Protein AF-A0A7S1JFR8-F1 (afdb_monomer_lite)

Foldseek 3Di:
DAPVVVVCVVCVVVLVVLVVCCVVPVDDQWAQPCVVVVPPPVSVPDDQWTDRGDQDIGGHDPDPPDQKDKDADDDQDWHADPPPRDTDGDGIDIDGDDPRD

InterPro domains:
  IPR013780 Glycosyl hydrolase, all-beta [G3DSA:2.60.40.1180] (36-101)
  IPR048395 Glycosyl hydrolase family 31, C-terminal domain [PF21365] (27-85)

Secondary structure (DSSP, 8-state):
--HHHHHHHHHHHHHHHHHHHHHHH---SEEEHHHH-TT-GGGGT--SEEEETTTEEEE---STT--EEEEE--SSSPEE-TTT--EE-SSEEEEE--TT-

pLDDT: mean 87.81, std 6.5, range [60.28, 96.56]

Sequence (101 aa):
IGPAIRLRYRLLPYLYTAFRVANLFGQGVWSPLLAHWPTAAETLAMQDQAMVGHALMVQIVATPGATVAHVFLPGTNTWYNFHTLAPVAPPAADVPAPLER

Radius of gyration: 14.33 Å; chains: 1; bounding box: 33×30×37 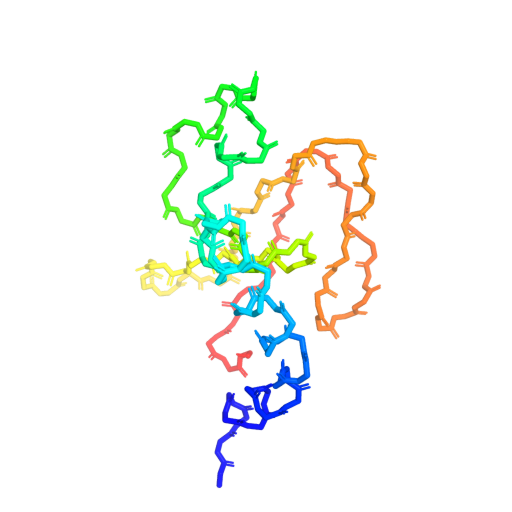Å

Organism: NCBI:txid73025

Structure (mmCIF, N/CA/C/O backbone):
data_AF-A0A7S1JFR8-F1
#
_entry.id   AF-A0A7S1JFR8-F1
#
loop_
_atom_site.group_PDB
_atom_site.id
_atom_site.type_symbol
_atom_site.label_atom_id
_atom_site.label_alt_id
_atom_site.label_comp_id
_atom_site.label_asym_id
_atom_site.label_entity_id
_atom_site.label_seq_id
_atom_site.pdbx_PDB_ins_code
_atom_site.Cartn_x
_atom_site.Cartn_y
_atom_site.Cartn_z
_atom_site.occupancy
_atom_site.B_iso_or_equiv
_atom_site.auth_seq_id
_atom_site.auth_comp_id
_atom_site.auth_asym_id
_atom_site.auth_atom_id
_atom_site.pdbx_PDB_model_num
ATOM 1 N N . ILE A 1 1 ? -0.134 -10.103 22.890 1.00 65.88 1 ILE A N 1
ATOM 2 C CA . ILE A 1 1 ? 0.232 -9.612 21.533 1.00 65.88 1 ILE A CA 1
ATOM 3 C C . ILE A 1 1 ? -0.999 -8.936 20.931 1.00 65.88 1 ILE A C 1
ATOM 5 O O . ILE A 1 1 ? -2.059 -9.552 20.963 1.00 65.88 1 ILE A O 1
ATOM 9 N N . GLY A 1 2 ? -0.903 -7.681 20.479 1.00 86.88 2 GLY A N 1
ATOM 10 C CA . GLY A 1 2 ? -2.042 -6.932 19.920 1.00 86.88 2 GLY A CA 1
ATOM 11 C C . GLY A 1 2 ? -2.425 -7.357 18.489 1.00 86.88 2 GLY A C 1
ATOM 12 O O . GLY A 1 2 ? -1.619 -8.016 17.821 1.00 86.88 2 GLY A O 1
ATOM 13 N N . PRO A 1 3 ? -3.631 -6.998 18.004 1.00 87.12 3 PRO A N 1
ATOM 14 C CA . PRO A 1 3 ? -4.109 -7.346 16.659 1.00 87.12 3 PRO A CA 1
ATOM 15 C C . PRO A 1 3 ? -3.185 -6.830 15.543 1.00 87.12 3 PRO A C 1
ATOM 17 O O . PRO A 1 3 ? -2.844 -7.598 14.644 1.00 87.12 3 PRO A O 1
ATOM 20 N N . ALA A 1 4 ? -2.659 -5.608 15.665 1.00 88.06 4 ALA A N 1
ATOM 21 C CA . ALA A 1 4 ? -1.719 -5.033 14.698 1.00 88.06 4 ALA A CA 1
ATOM 22 C C . ALA A 1 4 ? -0.418 -5.848 14.552 1.00 88.06 4 ALA A C 1
ATOM 24 O O . ALA A 1 4 ? 0.074 -6.075 13.446 1.00 88.06 4 ALA A O 1
ATOM 25 N N . ILE A 1 5 ? 0.127 -6.361 15.663 1.00 92.38 5 ILE A N 1
ATOM 26 C CA . ILE A 1 5 ? 1.342 -7.189 15.624 1.00 92.38 5 ILE A CA 1
ATOM 27 C C . ILE A 1 5 ? 1.057 -8.508 14.895 1.00 92.38 5 ILE A C 1
ATOM 29 O O . ILE A 1 5 ? 1.854 -8.929 14.060 1.00 92.38 5 ILE A O 1
ATOM 33 N N . ARG A 1 6 ? -0.094 -9.142 15.159 1.00 93.38 6 ARG A N 1
ATOM 34 C CA . ARG A 1 6 ? -0.509 -10.360 14.444 1.00 93.38 6 ARG A CA 1
ATOM 35 C C . ARG A 1 6 ? -0.655 -10.119 12.942 1.00 93.38 6 ARG A C 1
ATOM 37 O O . ARG A 1 6 ? -0.188 -10.942 12.158 1.00 93.38 6 ARG A O 1
ATOM 44 N N . LEU A 1 7 ? -1.247 -8.992 12.544 1.00 92.38 7 LEU A N 1
ATOM 45 C CA . LEU A 1 7 ? -1.374 -8.621 11.136 1.00 92.38 7 LEU A CA 1
ATOM 46 C C . LEU A 1 7 ? -0.001 -8.485 10.465 1.00 92.38 7 LEU A C 1
ATOM 48 O O . LEU A 1 7 ? 0.217 -9.059 9.400 1.00 92.38 7 LEU A O 1
ATOM 52 N N . ARG A 1 8 ? 0.955 -7.811 11.115 1.00 92.88 8 ARG A N 1
ATOM 53 C CA . ARG A 1 8 ? 2.327 -7.700 10.600 1.00 92.88 8 ARG A CA 1
ATOM 54 C C . ARG A 1 8 ? 2.966 -9.071 10.370 1.00 92.88 8 ARG A C 1
ATOM 56 O O . ARG A 1 8 ? 3.554 -9.281 9.314 1.00 92.88 8 ARG A O 1
ATOM 63 N N . TYR A 1 9 ? 2.828 -10.006 11.315 1.00 95.88 9 TYR A N 1
ATOM 64 C CA . TYR A 1 9 ? 3.347 -11.370 11.151 1.00 95.88 9 TYR A CA 1
ATOM 65 C C . TYR A 1 9 ? 2.666 -12.120 10.000 1.00 95.88 9 TYR A C 1
ATOM 67 O O . TYR A 1 9 ? 3.342 -12.814 9.245 1.00 95.88 9 TYR A O 1
ATOM 75 N N . ARG A 1 10 ? 1.355 -11.930 9.805 1.00 94.75 10 ARG A N 1
ATOM 76 C CA . ARG A 1 10 ? 0.622 -12.498 8.662 1.00 94.75 10 ARG A CA 1
ATOM 77 C C . ARG A 1 10 ? 1.110 -11.942 7.319 1.00 94.75 10 ARG A C 1
ATOM 79 O O . ARG A 1 10 ? 1.134 -12.672 6.335 1.00 94.75 10 ARG A O 1
ATOM 86 N N . LEU A 1 11 ? 1.515 -10.673 7.279 1.00 95.50 11 LEU A N 1
ATOM 87 C CA . LEU A 1 11 ? 2.011 -10.004 6.073 1.00 95.50 11 LEU A CA 1
ATOM 88 C C . LEU A 1 11 ? 3.507 -10.233 5.799 1.00 95.50 11 LEU A C 1
ATOM 90 O O . LEU A 1 11 ? 3.992 -9.806 4.752 1.00 95.50 11 LEU A O 1
ATOM 94 N N . LEU A 1 12 ? 4.249 -10.914 6.681 1.00 96.31 12 LEU A N 1
ATOM 95 C CA . LEU A 1 12 ? 5.696 -11.117 6.519 1.00 96.31 12 LEU A CA 1
ATOM 96 C C . LEU A 1 12 ? 6.112 -11.692 5.155 1.00 96.31 12 LEU A C 1
ATOM 98 O O . LEU A 1 12 ? 7.040 -11.131 4.571 1.00 96.31 12 LEU A O 1
ATOM 102 N N . PRO A 1 13 ? 5.459 -12.738 4.603 1.00 96.31 13 PRO A N 1
ATOM 103 C CA . PRO A 1 13 ? 5.858 -13.285 3.303 1.00 96.31 13 PRO A CA 1
ATOM 104 C C . PRO A 1 13 ? 5.745 -12.257 2.166 1.00 96.31 13 PRO A C 1
ATOM 106 O O . PRO A 1 13 ? 6.614 -12.171 1.293 1.00 96.31 13 PRO A O 1
ATOM 109 N N . TYR A 1 14 ? 4.694 -11.433 2.206 1.00 95.88 14 TYR A N 1
ATOM 110 C CA . TYR A 1 14 ? 4.481 -10.356 1.244 1.00 95.88 14 TYR A CA 1
ATOM 111 C C . TYR A 1 14 ? 5.533 -9.257 1.396 1.00 95.88 14 TYR A C 1
ATOM 113 O O . TYR A 1 14 ? 6.192 -8.890 0.423 1.00 95.88 14 TYR A O 1
ATOM 121 N N . LEU A 1 15 ? 5.743 -8.775 2.625 1.00 95.31 15 LEU A N 1
ATOM 122 C CA . LEU A 1 15 ? 6.724 -7.729 2.909 1.00 95.31 15 LEU A CA 1
ATOM 123 C C . LEU A 1 15 ? 8.133 -8.169 2.504 1.00 95.31 15 LEU A C 1
ATOM 125 O O . LEU A 1 15 ? 8.845 -7.397 1.876 1.00 95.31 15 LEU A O 1
ATOM 129 N N . TYR A 1 16 ? 8.516 -9.417 2.779 1.00 95.62 16 TYR A N 1
ATOM 130 C CA . TYR A 1 16 ? 9.812 -9.958 2.368 1.00 95.62 16 TYR A CA 1
ATOM 131 C C . TYR A 1 16 ? 9.998 -9.907 0.847 1.00 95.62 16 TYR A C 1
ATOM 133 O O . TYR A 1 16 ? 11.049 -9.503 0.350 1.00 95.62 16 TYR A O 1
ATOM 141 N N . THR A 1 17 ? 8.948 -10.242 0.096 1.00 95.00 17 THR A N 1
ATOM 142 C CA . THR A 1 17 ? 8.961 -10.136 -1.366 1.00 95.00 17 THR A CA 1
ATOM 143 C C . THR A 1 17 ? 9.071 -8.681 -1.819 1.00 95.00 17 THR A C 1
ATOM 145 O O . THR A 1 17 ? 9.860 -8.390 -2.716 1.00 95.00 17 THR A O 1
ATOM 148 N N . ALA A 1 18 ? 8.352 -7.755 -1.178 1.00 94.88 18 ALA A N 1
ATOM 149 C CA . ALA A 1 18 ? 8.444 -6.330 -1.484 1.00 94.88 18 ALA A CA 1
ATOM 150 C C . ALA A 1 18 ? 9.856 -5.774 -1.218 1.00 94.88 18 ALA A C 1
ATOM 152 O O . ALA A 1 18 ? 10.410 -5.088 -2.073 1.00 94.88 18 ALA A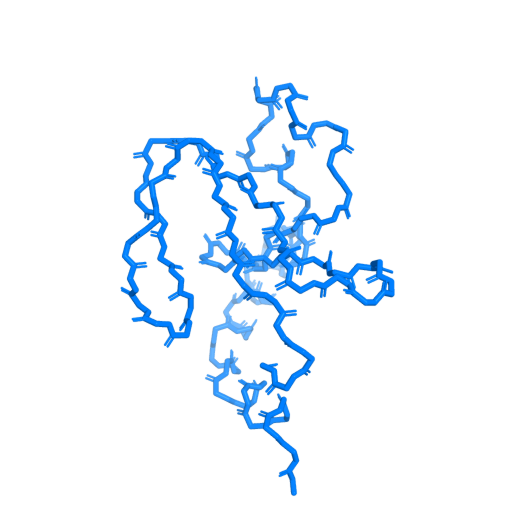 O 1
ATOM 153 N N . PHE A 1 19 ? 10.485 -6.135 -0.093 1.00 95.38 19 PHE A N 1
ATOM 154 C CA . PHE A 1 19 ? 11.871 -5.756 0.207 1.00 95.38 19 PHE A CA 1
ATOM 155 C C . PHE A 1 19 ? 12.875 -6.362 -0.780 1.00 95.38 19 PHE A C 1
ATOM 157 O O . PHE A 1 19 ? 13.826 -5.688 -1.169 1.00 95.38 19 PHE A O 1
ATOM 164 N N . ARG A 1 20 ? 12.659 -7.602 -1.236 1.00 95.50 20 ARG A N 1
ATOM 165 C CA . ARG A 1 20 ? 13.492 -8.217 -2.280 1.00 95.50 20 ARG A CA 1
ATOM 166 C C . ARG A 1 20 ? 13.406 -7.443 -3.596 1.00 95.50 20 ARG A C 1
ATOM 168 O O . ARG A 1 20 ? 14.432 -7.174 -4.208 1.00 95.50 20 ARG A O 1
ATOM 175 N N . VAL A 1 21 ? 12.200 -7.076 -4.028 1.00 94.44 21 VAL A N 1
ATOM 176 C CA . VAL A 1 21 ? 11.986 -6.270 -5.244 1.00 94.44 21 VAL A CA 1
ATOM 177 C C . VAL A 1 21 ? 12.640 -4.895 -5.100 1.00 94.44 21 VAL A C 1
ATOM 179 O O . VAL A 1 21 ? 13.349 -4.462 -6.005 1.00 94.44 21 VAL A O 1
ATOM 182 N N . ALA A 1 22 ? 12.485 -4.252 -3.942 1.00 94.69 22 ALA A N 1
ATOM 183 C CA . ALA A 1 22 ? 13.138 -2.983 -3.646 1.00 94.69 22 ALA A CA 1
ATOM 184 C C . ALA A 1 22 ? 14.668 -3.073 -3.724 1.00 94.69 22 ALA A C 1
ATOM 186 O O . ALA A 1 22 ? 15.309 -2.203 -4.306 1.00 94.69 22 ALA A O 1
ATOM 187 N N . ASN A 1 23 ? 15.257 -4.148 -3.195 1.00 95.38 23 ASN A N 1
ATOM 188 C CA . ASN A 1 23 ? 16.697 -4.376 -3.265 1.00 95.38 23 ASN A CA 1
ATOM 189 C C . ASN A 1 23 ? 17.198 -4.615 -4.699 1.00 95.38 23 ASN A C 1
ATOM 191 O O . ASN A 1 23 ? 18.247 -4.095 -5.063 1.00 95.38 23 ASN A O 1
ATOM 195 N N . LEU A 1 24 ? 16.455 -5.375 -5.508 1.00 96.56 24 LEU A N 1
ATOM 196 C CA . LEU A 1 24 ? 16.870 -5.727 -6.870 1.00 96.56 24 LEU A CA 1
ATOM 197 C C . LEU A 1 24 ? 16.691 -4.582 -7.874 1.00 96.56 24 LEU A C 1
ATOM 199 O O . LEU A 1 24 ? 17.507 -4.438 -8.779 1.00 96.56 24 LEU A O 1
ATOM 203 N N . PHE A 1 25 ? 15.625 -3.791 -7.737 1.00 94.44 25 PHE A N 1
ATOM 204 C CA . PHE A 1 25 ? 15.211 -2.817 -8.756 1.00 94.44 25 PHE A CA 1
ATOM 205 C C . PHE A 1 25 ? 15.215 -1.365 -8.266 1.00 94.44 25 PHE A C 1
ATOM 207 O O . PHE A 1 25 ? 14.848 -0.469 -9.020 1.00 94.44 25 PHE A O 1
ATOM 214 N N . GLY A 1 26 ? 15.578 -1.116 -7.005 1.00 89.12 26 GLY A N 1
ATOM 215 C CA . GLY A 1 26 ? 15.570 0.225 -6.413 1.00 89.12 26 GLY A CA 1
ATOM 216 C C . GLY A 1 26 ? 14.171 0.816 -6.203 1.00 89.12 26 GLY A C 1
ATOM 217 O O . GLY A 1 26 ? 14.041 2.008 -5.941 1.00 89.12 26 GLY A O 1
ATOM 218 N N . GLN A 1 27 ? 13.114 0.008 -6.326 1.00 87.69 27 GLN A N 1
ATOM 219 C CA . GLN A 1 27 ? 11.740 0.452 -6.093 1.00 87.69 27 GLN A CA 1
ATOM 220 C C . GLN A 1 27 ? 11.489 0.689 -4.598 1.00 87.69 27 GLN A C 1
ATOM 222 O O . GLN A 1 27 ? 11.968 -0.058 -3.748 1.00 87.69 27 GLN A O 1
ATOM 227 N N . GLY A 1 28 ? 10.703 1.708 -4.255 1.00 88.00 28 GLY A N 1
ATOM 228 C CA . GLY A 1 28 ? 10.302 1.936 -2.867 1.00 88.00 28 GLY A CA 1
ATOM 229 C C . GLY A 1 28 ? 9.339 0.851 -2.382 1.00 88.00 28 GLY A C 1
ATOM 230 O O . GLY A 1 28 ? 8.319 0.605 -3.020 1.00 88.00 28 GLY A O 1
ATOM 231 N N . VAL A 1 29 ? 9.619 0.226 -1.229 1.00 93.44 29 VAL A N 1
ATOM 232 C CA . VAL A 1 29 ? 8.634 -0.653 -0.560 1.00 93.44 29 VAL A CA 1
ATOM 233 C C . VAL A 1 29 ? 7.399 0.144 -0.172 1.00 93.44 29 VAL A C 1
ATOM 235 O O . VAL A 1 29 ? 6.286 -0.336 -0.333 1.00 93.44 29 VAL A O 1
ATOM 238 N N . TRP A 1 30 ? 7.619 1.357 0.322 1.00 92.38 30 TRP A N 1
ATOM 239 C CA . TRP A 1 30 ? 6.606 2.378 0.518 1.00 92.38 30 TRP A CA 1
ATOM 240 C C . TRP A 1 30 ? 6.746 3.386 -0.617 1.00 92.38 30 TRP A C 1
ATOM 242 O O . TRP A 1 30 ? 7.818 3.970 -0.788 1.00 92.38 30 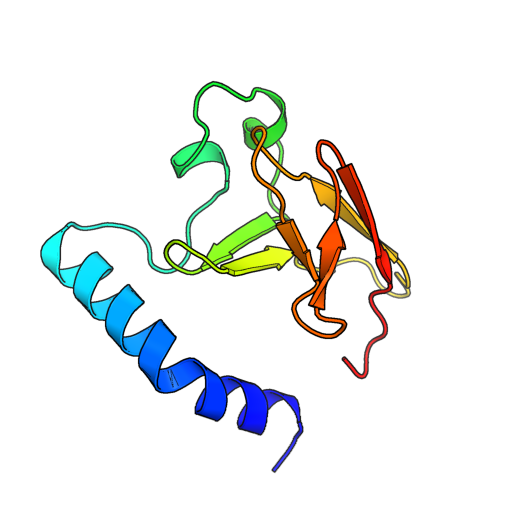TRP A O 1
ATOM 252 N N . SER A 1 31 ? 5.696 3.561 -1.410 1.00 91.31 31 SER A N 1
ATOM 253 C CA . SER A 1 31 ? 5.741 4.383 -2.620 1.00 91.31 31 SER A CA 1
ATOM 254 C C . SER A 1 31 ? 4.489 5.253 -2.741 1.00 91.31 31 SER A C 1
ATOM 256 O O . SER A 1 31 ? 3.391 4.780 -2.443 1.00 91.31 31 SER A O 1
ATOM 258 N N . PRO A 1 32 ? 4.623 6.526 -3.152 1.00 91.19 32 PRO A N 1
ATOM 259 C CA . PRO A 1 32 ? 3.468 7.385 -3.387 1.00 91.19 32 PRO A CA 1
ATOM 260 C C . PRO A 1 32 ? 2.661 6.873 -4.585 1.00 91.19 32 PRO A C 1
ATOM 262 O O . PRO A 1 32 ? 3.224 6.268 -5.501 1.00 91.19 32 PRO A O 1
ATOM 265 N N . LEU A 1 33 ? 1.358 7.163 -4.620 1.00 90.00 33 LEU A N 1
ATOM 266 C CA . LEU A 1 33 ? 0.491 6.804 -5.753 1.00 90.00 33 LEU A CA 1
ATOM 267 C C . LEU A 1 33 ? 1.025 7.343 -7.091 1.00 90.00 33 LEU A C 1
ATOM 269 O O . LEU A 1 33 ? 0.980 6.638 -8.097 1.00 90.00 33 LEU A O 1
ATOM 273 N N . LEU A 1 34 ? 1.613 8.544 -7.085 1.00 89.31 34 LEU A N 1
ATOM 274 C CA . LEU A 1 34 ? 2.212 9.172 -8.266 1.00 89.31 34 LEU A CA 1
ATOM 275 C C . LEU A 1 34 ? 3.274 8.292 -8.949 1.00 89.31 34 LEU A C 1
ATOM 277 O O . LEU A 1 34 ? 3.405 8.323 -10.169 1.00 89.31 34 LEU A O 1
ATOM 281 N N . ALA A 1 35 ? 4.020 7.487 -8.184 1.00 88.62 35 ALA A N 1
ATOM 282 C CA . ALA A 1 35 ? 5.047 6.606 -8.744 1.00 88.62 35 ALA A CA 1
ATOM 283 C C . ALA A 1 35 ? 4.455 5.470 -9.597 1.00 88.62 35 ALA A C 1
ATOM 285 O O . ALA A 1 35 ? 5.130 4.956 -10.486 1.00 88.62 35 ALA A O 1
ATOM 286 N N . HIS A 1 36 ? 3.205 5.085 -9.331 1.00 88.31 36 HIS A N 1
ATOM 287 C CA . HIS A 1 36 ? 2.489 4.032 -10.057 1.00 88.31 36 HIS A CA 1
ATOM 288 C C . HIS A 1 36 ? 1.584 4.602 -11.152 1.00 88.31 36 HIS A C 1
ATOM 290 O O . HIS A 1 36 ? 1.423 3.979 -12.199 1.00 88.31 36 HIS A O 1
ATOM 296 N N . TRP A 1 37 ? 1.023 5.795 -10.935 1.00 89.50 37 TRP A N 1
ATOM 297 C CA . TRP A 1 37 ? 0.096 6.453 -11.859 1.00 89.50 37 TRP A CA 1
ATOM 298 C C . TRP A 1 37 ? 0.521 7.897 -12.170 1.00 89.50 37 TRP A C 1
ATOM 300 O O . TRP A 1 37 ? -0.167 8.838 -11.780 1.00 89.50 37 TRP A O 1
ATOM 310 N N . PRO A 1 38 ? 1.617 8.103 -12.926 1.00 85.75 38 PRO A N 1
ATOM 311 C CA . PRO A 1 38 ? 2.167 9.438 -13.179 1.00 85.75 38 PRO A CA 1
ATOM 312 C C . PRO A 1 38 ? 1.244 10.350 -14.004 1.00 85.75 38 PRO A C 1
ATOM 314 O O . PRO A 1 38 ? 1.422 11.563 -14.009 1.00 85.75 38 PRO A O 1
ATOM 317 N N . THR A 1 39 ? 0.267 9.784 -14.719 1.00 86.06 39 THR A N 1
ATOM 318 C CA . THR A 1 39 ? -0.679 10.529 -15.565 1.00 86.06 39 THR A CA 1
ATOM 319 C C . THR A 1 39 ? -1.936 10.991 -14.825 1.00 86.06 39 THR A C 1
ATOM 321 O O . THR A 1 39 ? -2.707 11.762 -15.387 1.00 86.06 39 THR A O 1
ATOM 324 N N . ALA A 1 40 ? -2.178 10.510 -13.602 1.00 83.62 40 ALA A N 1
ATOM 325 C CA . ALA A 1 40 ? -3.340 10.893 -12.805 1.00 83.62 40 ALA A CA 1
ATOM 326 C C . ALA A 1 40 ? -3.005 12.144 -11.981 1.00 83.62 40 ALA A C 1
ATOM 328 O O . ALA A 1 40 ? -2.265 12.063 -10.997 1.00 83.62 40 ALA A O 1
ATOM 329 N N . ALA A 1 41 ? -3.527 13.303 -12.393 1.00 82.94 41 ALA A N 1
ATOM 330 C CA . ALA A 1 41 ? -3.233 14.597 -11.773 1.00 82.94 41 ALA A CA 1
ATOM 331 C C . ALA A 1 41 ? -3.630 14.644 -10.287 1.00 82.94 41 ALA A C 1
ATOM 333 O O . ALA A 1 41 ? -2.975 15.312 -9.489 1.00 82.94 41 ALA A O 1
ATOM 334 N N . GLU A 1 42 ? -4.654 13.881 -9.906 1.00 82.19 42 GLU A N 1
ATOM 335 C CA . GLU A 1 42 ? -5.133 13.731 -8.534 1.00 82.19 42 GLU A CA 1
ATOM 336 C C . GLU A 1 42 ? -4.027 13.202 -7.613 1.00 82.19 42 GLU A C 1
ATOM 338 O O . GLU A 1 42 ? -3.867 13.688 -6.496 1.00 82.19 42 GLU A O 1
ATOM 343 N N . THR A 1 43 ? -3.192 12.278 -8.102 1.00 83.50 43 THR A N 1
ATOM 344 C CA . THR A 1 43 ? -2.139 11.636 -7.296 1.00 83.50 43 THR A CA 1
ATOM 345 C C . THR A 1 43 ? -0.991 12.572 -6.916 1.00 83.50 43 THR A C 1
ATOM 347 O O . THR A 1 43 ? -0.222 12.248 -6.013 1.00 83.50 43 THR A O 1
ATOM 350 N N . LEU A 1 44 ? -0.878 13.738 -7.564 1.00 83.00 44 LEU A N 1
ATOM 351 C CA . LEU A 1 44 ? 0.179 14.716 -7.300 1.00 83.00 44 LEU A CA 1
ATOM 352 C C . LEU A 1 44 ? -0.002 15.420 -5.947 1.00 83.00 44 LEU A C 1
ATOM 354 O O . LEU A 1 44 ? 0.981 15.727 -5.275 1.00 83.00 44 LEU A O 1
ATOM 358 N N . ALA A 1 45 ? -1.251 15.681 -5.554 1.00 83.69 45 ALA A N 1
ATOM 359 C CA . ALA A 1 45 ? -1.581 16.383 -4.312 1.00 83.69 45 ALA A CA 1
ATOM 360 C C . ALA A 1 45 ? -1.786 15.435 -3.116 1.00 83.69 45 ALA A C 1
ATOM 362 O O . ALA A 1 45 ? -1.924 15.891 -1.982 1.00 83.69 45 ALA A O 1
ATOM 363 N N . MET A 1 46 ? -1.813 14.122 -3.355 1.00 84.00 46 MET A N 1
ATOM 364 C CA . MET A 1 46 ? -2.134 13.124 -2.339 1.00 84.00 46 MET A CA 1
ATOM 365 C C . MET A 1 46 ? -0.903 12.736 -1.524 1.00 84.00 46 MET A C 1
ATOM 367 O O . MET A 1 46 ? 0.114 12.300 -2.061 1.00 84.00 46 MET A O 1
ATOM 371 N N . GLN A 1 47 ? -1.014 12.873 -0.204 1.00 84.88 47 GLN A N 1
ATOM 372 C CA . GLN A 1 47 ? 0.059 12.571 0.755 1.00 84.88 47 GLN A CA 1
ATOM 373 C C . GLN A 1 47 ? -0.359 11.538 1.807 1.00 84.88 47 GLN A C 1
ATOM 375 O O . GLN A 1 47 ? 0.468 11.016 2.550 1.00 84.88 47 GLN A O 1
ATOM 380 N N . ASP A 1 48 ? -1.650 11.246 1.865 1.00 89.06 48 ASP A N 1
ATOM 381 C CA . ASP A 1 48 ? -2.312 10.364 2.813 1.00 89.06 48 ASP A CA 1
ATOM 382 C C . ASP A 1 48 ? -2.488 8.937 2.272 1.00 89.06 48 ASP A C 1
ATOM 384 O O . ASP A 1 48 ? -2.886 8.049 3.021 1.00 89.06 48 ASP A O 1
ATOM 388 N N . GLN A 1 49 ? -2.141 8.690 1.005 1.00 91.38 49 GLN A N 1
ATOM 389 C CA . GLN A 1 49 ? -2.220 7.378 0.360 1.00 91.38 49 GLN A CA 1
ATOM 390 C C . GLN A 1 49 ? -0.876 6.925 -0.193 1.00 91.38 49 GLN A C 1
ATOM 392 O O . GLN A 1 49 ? -0.155 7.673 -0.857 1.00 91.38 49 GLN A O 1
ATOM 397 N N . ALA A 1 50 ? -0.558 5.656 0.045 1.00 92.38 50 ALA A N 1
ATOM 398 C CA . ALA A 1 50 ? 0.660 5.035 -0.444 1.00 92.38 50 ALA A CA 1
ATOM 399 C C . ALA A 1 50 ? 0.440 3.570 -0.816 1.00 92.38 50 ALA A C 1
ATOM 401 O O . ALA A 1 50 ? -0.379 2.862 -0.230 1.00 92.38 50 ALA A O 1
ATOM 402 N N . MET A 1 51 ? 1.239 3.098 -1.763 1.00 93.75 51 MET A N 1
ATOM 403 C CA . MET A 1 51 ? 1.361 1.686 -2.083 1.00 93.75 51 MET A CA 1
ATOM 404 C C . MET A 1 51 ? 2.476 1.058 -1.250 1.00 93.75 51 MET A C 1
ATOM 406 O O . MET A 1 51 ? 3.596 1.577 -1.178 1.00 93.75 51 MET A O 1
ATOM 410 N N . VAL A 1 52 ? 2.172 -0.090 -0.650 1.00 94.38 52 VAL A N 1
ATOM 411 C CA . VAL A 1 52 ? 3.134 -0.972 0.004 1.00 94.38 52 VAL A CA 1
ATOM 412 C C . VAL A 1 52 ? 3.382 -2.154 -0.919 1.00 94.38 52 VAL A C 1
ATOM 414 O O . VAL A 1 52 ? 2.555 -3.061 -1.003 1.00 94.38 52 VAL A O 1
ATOM 417 N N . GLY A 1 53 ? 4.512 -2.161 -1.620 1.00 91.88 53 GLY A N 1
ATOM 418 C CA . GLY A 1 53 ? 4.771 -3.099 -2.712 1.00 91.88 53 GLY A CA 1
ATOM 419 C C . GLY A 1 53 ? 3.812 -2.887 -3.890 1.00 91.88 53 GLY A C 1
ATOM 420 O O . GLY A 1 53 ? 3.460 -1.758 -4.212 1.00 91.88 53 GLY A O 1
ATOM 421 N N . HIS A 1 54 ? 3.394 -3.973 -4.543 1.00 88.88 54 HIS A N 1
ATOM 422 C CA . HIS A 1 54 ? 2.607 -3.924 -5.783 1.00 88.88 54 HIS A CA 1
ATOM 423 C C . HIS A 1 54 ? 1.097 -4.160 -5.596 1.00 88.88 54 HIS A C 1
ATOM 425 O O . HIS A 1 54 ? 0.340 -3.930 -6.532 1.00 88.88 54 HIS A O 1
ATOM 431 N N . ALA A 1 55 ? 0.651 -4.650 -4.432 1.00 91.25 55 ALA A N 1
ATOM 432 C CA . ALA A 1 55 ? -0.724 -5.135 -4.245 1.00 91.25 55 ALA A CA 1
ATOM 433 C C . ALA A 1 55 ? -1.469 -4.548 -3.037 1.00 91.25 55 ALA A C 1
ATOM 435 O O . ALA A 1 55 ? -2.674 -4.751 -2.918 1.00 91.25 55 ALA A O 1
ATOM 436 N N . LEU A 1 56 ? -0.785 -3.850 -2.127 1.00 93.50 56 LEU A N 1
ATOM 437 C CA . LEU A 1 56 ? -1.420 -3.255 -0.952 1.00 93.50 56 LEU A CA 1
ATOM 438 C C . LEU A 1 56 ? -1.410 -1.738 -1.063 1.00 93.50 56 LEU A C 1
ATOM 440 O O . LEU A 1 56 ? -0.348 -1.141 -1.212 1.00 93.50 56 LEU A O 1
ATOM 444 N N . MET A 1 57 ? -2.588 -1.138 -0.928 1.00 93.38 57 MET A N 1
ATOM 445 C CA . MET A 1 57 ? -2.753 0.300 -0.763 1.00 93.38 57 MET A CA 1
ATOM 446 C C . MET A 1 57 ? -3.077 0.607 0.694 1.00 93.38 57 MET A C 1
ATOM 448 O O . MET A 1 57 ? -3.891 -0.077 1.315 1.00 93.38 57 MET A O 1
ATOM 452 N N . VAL A 1 58 ? -2.428 1.631 1.236 1.00 92.25 58 VAL A N 1
ATOM 453 C CA . VAL A 1 58 ? -2.605 2.093 2.608 1.00 92.25 58 VAL A CA 1
ATOM 454 C C . VAL A 1 58 ? -3.033 3.551 2.584 1.00 92.25 58 VAL A C 1
ATOM 456 O O . VAL A 1 58 ? -2.355 4.394 2.003 1.00 92.25 58 VAL A O 1
ATOM 459 N N . GLN A 1 59 ? -4.142 3.822 3.264 1.00 91.00 59 GLN A N 1
ATOM 460 C CA . GLN A 1 59 ? -4.618 5.157 3.597 1.00 91.00 59 GLN A CA 1
ATOM 461 C C . GLN A 1 59 ? -4.231 5.465 5.044 1.00 91.00 59 GLN A C 1
ATOM 463 O O . GLN A 1 59 ? -4.618 4.745 5.966 1.00 91.00 59 GLN A O 1
ATOM 468 N N . ILE A 1 60 ? -3.490 6.546 5.253 1.00 89.25 60 ILE A N 1
ATOM 469 C CA . ILE A 1 60 ? -3.170 7.076 6.573 1.00 89.25 60 ILE A CA 1
ATOM 470 C C . ILE A 1 60 ? -4.327 7.975 7.011 1.00 89.25 60 ILE A C 1
ATOM 472 O O . ILE A 1 60 ? -4.671 8.946 6.340 1.00 89.25 60 ILE A O 1
ATOM 476 N N . VAL A 1 61 ? -4.917 7.668 8.165 1.00 88.19 61 VAL A N 1
ATOM 477 C CA . VAL A 1 61 ? -5.939 8.512 8.793 1.00 88.19 61 VAL A CA 1
ATOM 478 C C . VAL A 1 61 ? -5.256 9.380 9.842 1.00 88.19 61 VAL A C 1
ATOM 480 O O . VAL A 1 61 ? -4.990 8.937 10.955 1.00 88.19 61 VAL A O 1
ATOM 483 N N . ALA A 1 62 ? -4.912 10.608 9.454 1.00 83.94 62 ALA A N 1
ATOM 484 C CA . ALA A 1 62 ? -4.189 11.550 10.312 1.00 83.94 62 ALA A CA 1
ATOM 485 C C . ALA A 1 62 ? -5.115 12.472 11.131 1.00 83.94 62 ALA A C 1
ATOM 487 O O . ALA A 1 62 ? -4.658 13.142 12.056 1.00 83.94 62 ALA A O 1
ATOM 488 N N . THR A 1 63 ? -6.409 12.518 10.806 1.00 83.88 63 THR A N 1
ATOM 489 C CA . THR A 1 63 ? -7.372 13.432 11.432 1.00 83.88 63 THR A CA 1
ATOM 490 C C . THR A 1 63 ? -7.984 12.818 12.698 1.00 83.88 63 THR A C 1
ATOM 492 O O . THR A 1 63 ? -8.603 11.753 12.617 1.00 83.88 63 THR A O 1
ATOM 495 N N . PRO A 1 64 ? -7.874 13.477 13.870 1.00 81.94 64 PRO A N 1
ATOM 496 C CA . PRO A 1 64 ? -8.498 12.996 15.099 1.00 81.94 64 PRO A CA 1
ATOM 497 C C . PRO A 1 64 ? -10.019 12.870 14.958 1.00 81.94 64 PRO A C 1
ATOM 499 O O . PRO A 1 64 ? -10.682 13.786 14.479 1.00 81.94 64 PRO A O 1
ATOM 502 N N . GLY A 1 65 ? -10.576 11.741 15.399 1.00 81.50 65 GLY A N 1
ATOM 503 C CA . GLY A 1 65 ? -12.022 11.496 15.365 1.00 81.50 65 GLY A CA 1
ATOM 504 C C . GLY A 1 65 ? -12.593 11.149 13.986 1.00 81.50 65 GLY A C 1
ATOM 505 O O . GLY A 1 65 ? -13.804 10.977 13.872 1.00 81.50 65 GLY A O 1
ATOM 506 N N . ALA A 1 66 ? -11.759 11.013 12.950 1.00 82.50 66 ALA A N 1
ATOM 507 C CA . ALA A 1 66 ? -12.217 10.536 11.651 1.00 82.50 66 ALA A CA 1
ATOM 508 C C . ALA A 1 66 ? -12.693 9.077 11.745 1.00 82.50 66 ALA A C 1
ATOM 510 O O . ALA A 1 66 ? -11.959 8.195 12.184 1.00 82.50 66 ALA A O 1
ATOM 511 N N . THR A 1 67 ? -13.935 8.833 11.328 1.00 82.75 67 THR A N 1
ATOM 512 C CA . THR A 1 67 ? -14.568 7.500 11.291 1.00 82.75 67 THR A CA 1
ATOM 513 C C . THR A 1 67 ? -14.676 6.937 9.877 1.00 82.75 67 THR A C 1
ATOM 515 O O . THR A 1 67 ? -14.947 5.749 9.696 1.00 82.75 67 THR A O 1
ATOM 518 N N . VAL A 1 68 ? -14.447 7.782 8.874 1.00 83.12 68 VAL A N 1
ATOM 519 C CA . VAL A 1 68 ? -14.480 7.467 7.448 1.00 83.12 68 VAL A CA 1
ATOM 520 C C . VAL A 1 68 ? -13.211 8.026 6.824 1.00 83.12 68 VAL A C 1
ATOM 522 O O . VAL A 1 68 ? -12.805 9.145 7.139 1.00 83.12 68 VAL A O 1
ATOM 525 N N . ALA A 1 69 ? -12.586 7.238 5.958 1.00 83.56 69 ALA A N 1
ATOM 526 C CA . ALA A 1 69 ? -11.461 7.668 5.152 1.00 83.56 69 ALA A CA 1
ATOM 527 C C . ALA A 1 69 ? -11.862 7.675 3.674 1.00 83.56 69 ALA A C 1
ATOM 529 O O . ALA A 1 69 ? -12.413 6.692 3.172 1.00 83.56 69 ALA A O 1
ATOM 530 N N . HIS A 1 70 ? -11.581 8.786 2.998 1.00 84.25 70 HIS A N 1
ATOM 531 C CA . HIS A 1 70 ? -11.815 8.950 1.568 1.00 84.25 70 HIS A CA 1
ATOM 532 C C . HIS A 1 70 ? -10.611 8.397 0.805 1.00 84.25 70 HIS A C 1
ATOM 534 O O . HIS A 1 70 ? -9.528 8.977 0.852 1.00 84.25 70 HIS A O 1
ATOM 540 N N . VAL A 1 71 ? -10.792 7.260 0.132 1.00 87.50 71 VAL A N 1
ATOM 541 C CA . VAL A 1 71 ? -9.722 6.580 -0.606 1.00 87.50 71 VAL A CA 1
ATOM 542 C C . VAL A 1 71 ? -9.899 6.819 -2.100 1.00 87.50 71 VAL A C 1
ATOM 544 O O . VAL A 1 71 ? -11.000 6.659 -2.628 1.00 87.50 71 VAL A O 1
ATOM 547 N N . PHE A 1 72 ? -8.817 7.173 -2.792 1.00 87.88 72 PHE A N 1
ATOM 548 C CA . PHE A 1 72 ? -8.802 7.293 -4.245 1.00 87.88 72 PHE A CA 1
ATOM 549 C C . PHE A 1 72 ? -8.299 5.981 -4.829 1.00 87.88 72 PHE A C 1
ATOM 551 O O . PHE A 1 72 ? -7.283 5.434 -4.410 1.00 87.88 72 PHE A O 1
ATOM 558 N N . LEU A 1 73 ? -9.030 5.461 -5.802 1.00 89.12 73 LEU A N 1
ATOM 559 C CA . LEU A 1 73 ? -8.762 4.171 -6.408 1.00 89.12 73 LEU A CA 1
ATOM 560 C C . LEU A 1 73 ? -8.406 4.404 -7.877 1.00 89.12 73 LEU A C 1
ATOM 562 O O . LEU A 1 73 ? -9.301 4.564 -8.709 1.00 89.12 73 LEU A O 1
ATOM 566 N N . PRO A 1 74 ? -7.107 4.455 -8.209 1.00 82.75 74 PRO A N 1
ATOM 567 C CA . PRO A 1 74 ? -6.657 4.723 -9.558 1.00 82.75 74 PRO A CA 1
ATOM 568 C C . PRO A 1 74 ? -6.888 3.524 -10.483 1.00 82.75 74 PRO A C 1
ATOM 570 O O . PRO A 1 74 ? -6.842 2.355 -10.079 1.00 82.75 74 PRO A O 1
ATOM 573 N N . GLY A 1 75 ? -7.060 3.844 -11.766 1.00 80.62 75 GLY A N 1
ATOM 574 C CA . GLY A 1 75 ? -7.209 2.878 -12.850 1.00 80.62 75 GLY A CA 1
ATOM 575 C 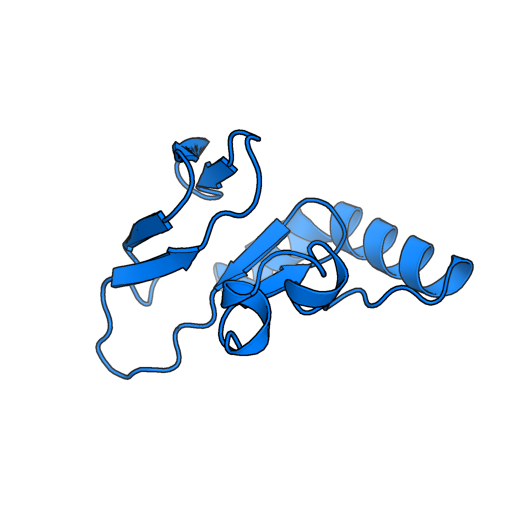C . GLY A 1 75 ? -8.619 2.297 -12.984 1.00 80.62 75 GLY A C 1
ATOM 576 O O . GLY A 1 75 ? -9.587 2.786 -12.413 1.00 80.62 75 GLY A O 1
ATOM 577 N N . THR A 1 76 ? -8.724 1.244 -13.791 1.00 79.00 76 THR A N 1
ATOM 578 C CA . THR A 1 76 ? -9.978 0.527 -14.089 1.00 79.00 76 THR A CA 1
ATOM 579 C C . THR A 1 76 ? -10.085 -0.814 -13.363 1.00 79.00 76 THR A C 1
ATOM 581 O O . THR A 1 76 ? -11.090 -1.512 -13.491 1.00 79.00 76 THR A O 1
ATOM 584 N N . ASN A 1 77 ? -9.049 -1.192 -12.612 1.00 83.38 77 ASN A N 1
ATOM 585 C CA . ASN A 1 77 ? -8.996 -2.465 -11.909 1.00 83.38 77 ASN A CA 1
ATOM 586 C C . ASN A 1 77 ? -9.897 -2.449 -10.671 1.00 83.38 77 ASN A C 1
ATOM 588 O O . ASN A 1 77 ? -10.060 -1.428 -10.003 1.00 83.38 77 ASN A O 1
ATOM 592 N N . THR A 1 78 ? -10.454 -3.613 -10.342 1.00 87.44 78 THR A N 1
ATOM 593 C CA . THR A 1 78 ? -11.231 -3.798 -9.116 1.00 87.44 78 THR A CA 1
ATOM 594 C C . THR A 1 78 ? -10.304 -3.823 -7.910 1.00 87.44 78 THR A C 1
ATOM 596 O O . THR A 1 78 ? -9.400 -4.657 -7.826 1.00 87.44 78 THR A O 1
ATOM 599 N N . TRP A 1 79 ? -10.565 -2.936 -6.957 1.00 91.62 79 TRP A N 1
ATOM 600 C CA . TRP A 1 79 ? -9.914 -2.949 -5.656 1.00 91.62 79 TRP A CA 1
ATOM 601 C C . TRP A 1 79 ? -10.749 -3.751 -4.665 1.00 91.62 79 TRP A C 1
ATOM 603 O O . TRP A 1 79 ? -11.952 -3.919 -4.842 1.00 91.62 79 TRP A O 1
ATOM 613 N N . TYR A 1 80 ? -10.115 -4.258 -3.613 1.00 91.44 80 TYR A N 1
ATOM 614 C CA . TYR A 1 80 ? -10.799 -5.022 -2.574 1.00 91.44 80 TYR A CA 1
ATOM 615 C C . TYR A 1 80 ? -10.485 -4.430 -1.212 1.00 91.44 80 TYR A C 1
ATOM 617 O O . TYR A 1 80 ? -9.332 -4.124 -0.902 1.00 91.44 80 TYR A O 1
ATOM 625 N N . ASN A 1 81 ? -11.509 -4.308 -0.371 1.00 91.31 81 ASN A N 1
ATOM 626 C CA . ASN A 1 81 ? -11.287 -3.972 1.024 1.00 91.31 81 ASN A CA 1
ATOM 627 C C . ASN A 1 81 ? -10.544 -5.130 1.705 1.00 91.31 81 ASN A C 1
ATOM 629 O O . ASN A 1 81 ? -11.022 -6.262 1.712 1.00 91.31 81 ASN A O 1
ATOM 633 N N . PHE A 1 82 ? -9.397 -4.845 2.319 1.00 90.31 82 PHE A N 1
ATOM 634 C CA . PHE A 1 82 ? -8.540 -5.874 2.912 1.00 90.31 82 PHE A CA 1
ATOM 635 C C . PHE A 1 82 ? -9.231 -6.710 4.008 1.00 90.31 82 PHE A C 1
ATOM 637 O O . PHE A 1 82 ? -8.938 -7.895 4.160 1.00 90.31 82 PHE A O 1
ATOM 644 N N . HIS A 1 83 ? -10.153 -6.114 4.770 1.00 87.56 83 HIS A N 1
ATOM 645 C CA . HIS A 1 83 ? -10.799 -6.776 5.906 1.00 87.56 83 HIS A CA 1
ATOM 646 C C . HIS A 1 83 ? -12.096 -7.487 5.525 1.00 87.56 83 HIS A C 1
ATOM 648 O O . HIS A 1 83 ? -12.356 -8.577 6.028 1.00 87.56 83 HIS A O 1
ATOM 654 N N . THR A 1 84 ? -12.927 -6.869 4.681 1.00 90.12 84 THR A N 1
ATOM 655 C CA . THR A 1 84 ? -14.227 -7.444 4.293 1.00 90.12 84 THR A CA 1
ATOM 656 C C . THR A 1 84 ? -14.149 -8.282 3.023 1.00 90.12 84 THR A C 1
ATOM 658 O O . THR A 1 84 ? -15.081 -9.029 2.745 1.00 90.12 84 THR A O 1
ATOM 661 N N . LEU A 1 85 ? -13.064 -8.151 2.250 1.00 90.12 85 LEU A N 1
ATOM 662 C CA . LEU A 1 85 ? -12.881 -8.740 0.919 1.00 90.12 85 LEU A CA 1
ATOM 663 C C . LEU A 1 85 ? -13.973 -8.340 -0.085 1.00 90.12 85 LEU A C 1
ATOM 665 O O . LEU A 1 85 ? -14.088 -8.938 -1.152 1.00 90.12 85 LEU A O 1
ATOM 669 N N . ALA A 1 86 ? -14.763 -7.313 0.238 1.00 91.12 86 ALA A N 1
ATOM 670 C CA . ALA A 1 86 ? -15.758 -6.775 -0.668 1.00 91.12 86 ALA A CA 1
ATOM 671 C C . ALA A 1 86 ? -15.061 -5.996 -1.797 1.00 91.12 86 ALA A C 1
ATOM 673 O O . ALA A 1 86 ? -14.092 -5.272 -1.520 1.00 91.12 86 ALA A O 1
ATOM 674 N N . PRO A 1 87 ? -15.536 -6.125 -3.048 1.00 90.50 87 PRO A N 1
ATOM 675 C CA . PRO A 1 87 ? -15.036 -5.320 -4.148 1.00 90.50 87 PRO A CA 1
ATOM 676 C C . PRO A 1 87 ? -15.397 -3.850 -3.921 1.00 90.50 87 PRO A C 1
ATOM 678 O O . PRO A 1 87 ? -16.484 -3.522 -3.445 1.00 90.50 87 PRO A O 1
ATOM 681 N N . VAL A 1 88 ? -14.475 -2.968 -4.281 1.00 89.25 88 VAL A N 1
ATOM 682 C CA . VAL A 1 88 ? -14.614 -1.518 -4.206 1.00 89.25 88 VAL A CA 1
ATOM 683 C C . VAL A 1 88 ? -14.349 -0.961 -5.600 1.00 89.25 88 VAL A C 1
ATOM 685 O O . VAL A 1 88 ? -13.311 -1.239 -6.209 1.00 89.25 88 VAL A O 1
ATOM 688 N N . ALA A 1 89 ? -15.323 -0.222 -6.127 1.00 84.31 89 ALA A N 1
ATOM 689 C CA . ALA A 1 89 ? -15.254 0.326 -7.473 1.00 84.31 89 ALA A CA 1
ATOM 690 C C . ALA A 1 89 ? -14.471 1.656 -7.492 1.00 84.31 89 ALA A C 1
ATOM 692 O O . ALA A 1 89 ? -14.658 2.474 -6.591 1.00 84.31 89 ALA A O 1
ATOM 693 N N . PRO A 1 90 ? -13.619 1.893 -8.507 1.00 84.81 90 PRO A N 1
ATOM 694 C CA . PRO A 1 90 ? -13.024 3.208 -8.755 1.00 84.81 90 PRO A CA 1
ATOM 695 C C . PRO A 1 90 ? -14.091 4.245 -9.173 1.00 84.81 90 PRO A C 1
ATOM 697 O O . PRO A 1 90 ? -15.177 3.849 -9.608 1.00 84.81 90 PRO A O 1
ATOM 700 N N . PRO A 1 91 ? -13.819 5.566 -9.086 1.00 79.38 91 PRO A N 1
ATOM 701 C CA . PRO A 1 91 ? -12.520 6.198 -8.804 1.00 79.38 91 PRO A CA 1
ATOM 702 C C . PRO A 1 91 ? -12.287 6.591 -7.338 1.00 79.38 91 PRO A C 1
ATOM 704 O O . PRO A 1 91 ? -11.166 6.929 -6.969 1.00 79.38 91 PRO A O 1
ATOM 707 N N . ALA A 1 92 ? -13.315 6.569 -6.493 1.00 81.25 92 ALA A N 1
ATOM 708 C CA . ALA A 1 92 ? -13.205 6.948 -5.089 1.00 81.25 92 ALA A CA 1
ATOM 709 C C . ALA A 1 92 ? -14.170 6.127 -4.238 1.00 81.25 92 ALA A C 1
ATOM 711 O O . ALA A 1 92 ? -15.256 5.765 -4.696 1.00 81.25 92 ALA A O 1
ATOM 712 N N . ALA A 1 93 ? -13.773 5.844 -3.002 1.00 82.31 93 ALA A N 1
ATOM 713 C CA . ALA A 1 93 ? -14.590 5.093 -2.069 1.00 82.31 93 ALA A CA 1
ATOM 714 C C . ALA A 1 93 ? -14.431 5.585 -0.635 1.00 82.31 93 ALA A C 1
ATOM 716 O O . ALA A 1 93 ? -13.321 5.808 -0.147 1.00 82.31 93 ALA A O 1
ATOM 717 N N . ASP A 1 94 ? -15.566 5.660 0.051 1.00 83.19 94 ASP A N 1
ATOM 718 C CA . ASP A 1 94 ? -15.638 5.975 1.469 1.00 83.19 94 ASP A CA 1
ATOM 719 C C . ASP A 1 94 ? -15.520 4.678 2.262 1.00 83.19 94 ASP A C 1
ATOM 721 O O . ASP A 1 94 ? -16.417 3.829 2.261 1.00 83.19 94 ASP A O 1
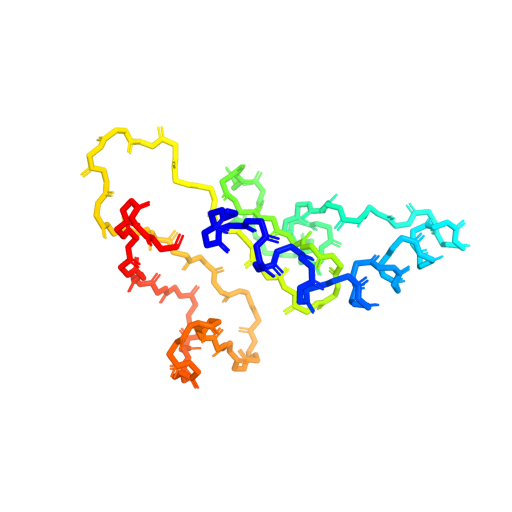ATOM 725 N N . VAL A 1 95 ? -14.380 4.500 2.924 1.00 83.00 95 VAL A N 1
ATOM 726 C CA . VAL A 1 95 ? -14.095 3.289 3.692 1.00 83.00 95 VAL A CA 1
ATOM 727 C C . VAL A 1 95 ? -14.196 3.605 5.185 1.00 83.00 95 VAL A C 1
ATOM 729 O O . VAL A 1 95 ? -13.519 4.517 5.662 1.00 83.00 95 VAL A O 1
ATOM 732 N N . PRO A 1 96 ? -14.993 2.849 5.967 1.00 81.62 96 PRO A N 1
ATOM 733 C CA . PRO A 1 96 ? -15.036 3.027 7.415 1.00 81.62 96 PRO A CA 1
ATOM 734 C C . PRO A 1 96 ? -13.661 2.772 8.050 1.00 81.62 96 PRO A C 1
ATOM 736 O O . PRO A 1 96 ? -13.065 1.710 7.839 1.00 81.62 96 PRO A O 1
ATOM 739 N N . ALA A 1 97 ? -13.186 3.704 8.873 1.00 80.69 97 ALA A N 1
ATOM 740 C CA . ALA A 1 97 ? -11.877 3.670 9.524 1.00 80.69 97 ALA A CA 1
ATOM 741 C C . ALA A 1 97 ? -11.988 3.801 11.062 1.00 80.69 97 ALA A C 1
ATOM 743 O O . ALA A 1 97 ? -11.607 4.823 11.627 1.00 80.69 97 ALA A O 1
ATOM 744 N N . PRO A 1 98 ? -12.536 2.792 11.768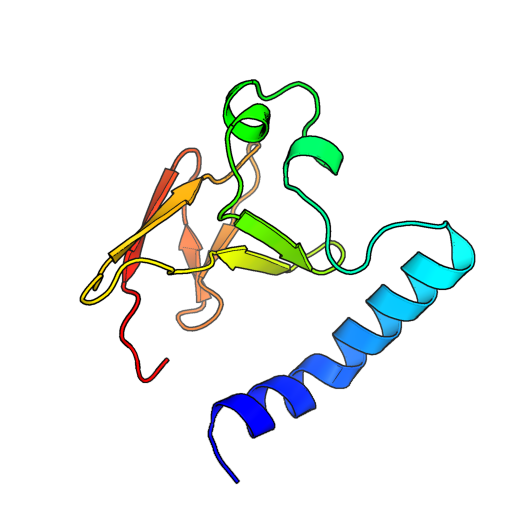 1.00 77.94 98 PRO A N 1
ATOM 745 C CA . PRO A 1 98 ? -12.545 2.775 13.229 1.00 77.94 98 PRO A CA 1
ATOM 746 C C . PRO A 1 98 ? -11.137 2.537 13.799 1.00 77.94 98 PRO A C 1
ATOM 748 O O . PRO A 1 98 ? -10.332 1.827 13.201 1.00 77.94 98 PRO A O 1
ATOM 751 N N . LEU A 1 99 ? -10.866 3.069 14.996 1.00 72.44 99 LEU A N 1
ATOM 752 C CA . LEU A 1 99 ? -9.560 2.968 15.671 1.00 72.44 99 LEU A CA 1
ATOM 753 C C . LEU A 1 99 ? -9.128 1.521 15.975 1.00 72.44 99 LEU A C 1
ATOM 755 O O . LEU A 1 99 ? -7.939 1.235 16.062 1.00 72.44 99 LEU A O 1
ATOM 759 N N . GLU A 1 100 ? -10.085 0.608 16.146 1.00 69.06 100 GLU A N 1
ATOM 760 C CA . GLU A 1 100 ? -9.821 -0.784 16.537 1.00 69.06 100 GLU A CA 1
ATOM 761 C C . GLU A 1 100 ? -9.492 -1.727 15.363 1.00 69.06 100 GLU A C 1
ATOM 763 O O . GLU A 1 100 ? -9.437 -2.945 15.556 1.00 69.06 100 GLU A O 1
ATOM 768 N N . ARG A 1 101 ? -9.309 -1.194 14.148 1.00 60.28 101 ARG A N 1
ATOM 769 C CA . ARG A 1 101 ? -9.146 -2.002 12.931 1.00 60.28 101 ARG A CA 1
ATOM 770 C C . ARG A 1 101 ? -7.715 -2.467 12.661 1.00 60.28 101 ARG A C 1
ATOM 772 O O . ARG A 1 101 ? -6.765 -1.695 12.907 1.00 60.28 101 ARG A O 1
#